Protein AF-A0A6L7IPW6-F1 (afdb_monomer_lite)

Structure (mmCIF, N/CA/C/O backbone):
data_AF-A0A6L7IPW6-F1
#
_entry.id   AF-A0A6L7IPW6-F1
#
loop_
_atom_site.group_PDB
_atom_site.id
_atom_site.type_symbol
_atom_site.label_atom_id
_atom_site.label_alt_id
_atom_site.label_comp_id
_atom_site.label_asym_id
_atom_site.label_entity_id
_atom_site.label_seq_id
_atom_site.pdbx_PDB_ins_code
_atom_site.Cartn_x
_atom_site.Cartn_y
_atom_site.Cartn_z
_atom_site.occupancy
_atom_site.B_iso_or_equiv
_atom_site.auth_seq_id
_atom_site.auth_comp_id
_atom_site.auth_asym_id
_atom_site.auth_atom_id
_atom_site.pdbx_PDB_model_num
ATOM 1 N N . MET A 1 1 ? 11.611 -0.806 9.070 1.00 92.06 1 MET A N 1
ATOM 2 C CA . MET A 1 1 ? 11.749 -2.155 8.473 1.00 92.06 1 MET A CA 1
ATOM 3 C C . MET A 1 1 ? 11.040 -2.162 7.129 1.00 92.06 1 MET A C 1
ATOM 5 O O . MET A 1 1 ? 9.900 -1.722 7.088 1.00 92.06 1 MET A O 1
ATOM 9 N N . ARG A 1 2 ? 11.679 -2.635 6.052 1.00 95.56 2 ARG A N 1
ATOM 10 C CA . ARG A 1 2 ? 11.026 -2.809 4.742 1.00 95.56 2 ARG A CA 1
ATOM 11 C C . ARG A 1 2 ? 10.570 -4.260 4.566 1.00 95.56 2 ARG A C 1
ATOM 13 O O . ARG A 1 2 ? 11.305 -5.167 4.945 1.00 95.56 2 ARG A O 1
ATOM 20 N N . ALA A 1 3 ? 9.388 -4.469 3.998 1.00 95.31 3 ALA A N 1
ATOM 21 C CA . ALA A 1 3 ? 8.816 -5.789 3.759 1.00 95.31 3 ALA A CA 1
ATOM 22 C C . ALA A 1 3 ? 8.021 -5.818 2.450 1.00 95.31 3 ALA A C 1
ATOM 24 O O . ALA A 1 3 ? 7.312 -4.867 2.119 1.00 95.31 3 ALA A O 1
ATOM 25 N N . LYS A 1 4 ? 8.132 -6.929 1.718 1.00 96.12 4 LYS A N 1
ATOM 26 C CA . LYS 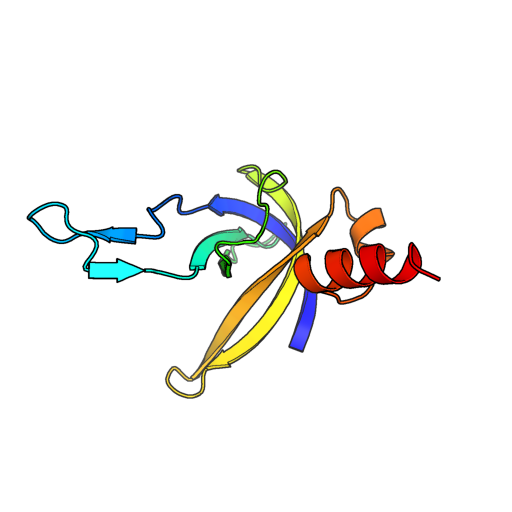A 1 4 ? 7.289 -7.224 0.557 1.00 96.12 4 LYS A CA 1
ATOM 27 C C . LYS A 1 4 ? 6.035 -7.942 1.032 1.00 96.12 4 LYS A C 1
ATOM 29 O O . LYS A 1 4 ? 6.146 -8.886 1.812 1.00 96.12 4 LYS A O 1
ATOM 34 N N . LEU A 1 5 ? 4.866 -7.515 0.574 1.00 94.38 5 LEU A N 1
ATOM 35 C CA . LEU A 1 5 ? 3.601 -8.139 0.949 1.00 94.38 5 LEU A CA 1
ATOM 36 C C . LEU A 1 5 ? 2.570 -8.051 -0.172 1.00 94.38 5 LEU A C 1
ATOM 38 O O . LEU A 1 5 ? 2.681 -7.235 -1.085 1.00 94.38 5 LEU A O 1
ATOM 42 N N . SER A 1 6 ? 1.568 -8.922 -0.103 1.00 95.50 6 SER A N 1
ATOM 43 C CA . SER A 1 6 ? 0.413 -8.903 -0.998 1.00 95.50 6 SER A CA 1
ATOM 44 C C . SER A 1 6 ? -0.862 -8.803 -0.181 1.00 95.50 6 SER A C 1
ATOM 46 O O . SER A 1 6 ? -1.020 -9.511 0.812 1.00 95.50 6 SER A O 1
ATOM 48 N N . ALA A 1 7 ? -1.742 -7.893 -0.578 1.00 96.50 7 ALA A N 1
ATOM 49 C CA . ALA A 1 7 ? -2.993 -7.626 0.117 1.00 96.50 7 ALA A CA 1
ATOM 50 C C . ALA A 1 7 ? -4.034 -7.101 -0.869 1.00 96.50 7 ALA A C 1
ATOM 52 O O . ALA A 1 7 ? -3.680 -6.505 -1.884 1.00 96.50 7 ALA A O 1
ATOM 53 N N . VAL A 1 8 ? -5.311 -7.288 -0.552 1.00 96.50 8 VAL A N 1
ATOM 54 C CA . VAL A 1 8 ? -6.404 -6.770 -1.375 1.00 96.50 8 VAL A CA 1
ATOM 55 C C . VAL A 1 8 ? -6.523 -5.269 -1.131 1.00 96.50 8 VAL A C 1
ATOM 57 O O . VAL A 1 8 ? -6.706 -4.845 0.013 1.00 96.50 8 VAL A O 1
ATOM 60 N N . CYS A 1 9 ? -6.417 -4.459 -2.183 1.00 95.81 9 CYS A N 1
ATOM 61 C CA . CYS A 1 9 ? -6.682 -3.026 -2.104 1.00 95.81 9 CYS A CA 1
ATOM 62 C C . CYS A 1 9 ? -8.182 -2.807 -1.886 1.00 95.81 9 CYS A C 1
ATOM 64 O O . CYS A 1 9 ? -9.003 -3.277 -2.665 1.00 95.81 9 CYS A O 1
ATOM 66 N N . LEU A 1 10 ? -8.555 -2.112 -0.815 1.00 94.75 10 LEU A N 1
ATOM 67 C CA . LEU A 1 10 ? -9.952 -1.783 -0.510 1.00 94.75 10 LEU A CA 1
ATOM 68 C C . LEU A 1 10 ? -10.335 -0.365 -0.938 1.00 94.75 10 LEU A C 1
ATOM 70 O O . LEU A 1 10 ? -11.505 -0.003 -0.852 1.00 94.75 10 LEU A O 1
ATOM 74 N N . GLY A 1 11 ? -9.353 0.451 -1.316 1.00 92.56 11 GLY A N 1
ATOM 75 C CA . GLY A 1 11 ? -9.582 1.818 -1.749 1.00 92.56 11 GLY A CA 1
ATOM 76 C C . GLY A 1 11 ? -8.431 2.756 -1.422 1.00 92.56 11 GLY A C 1
ATOM 77 O O . GLY A 1 11 ? -7.749 2.634 -0.397 1.00 92.56 11 GLY A O 1
ATOM 78 N N . LEU A 1 12 ? -8.262 3.744 -2.294 1.00 90.81 12 LEU A N 1
ATOM 79 C CA . LEU A 1 12 ? -7.320 4.846 -2.155 1.00 90.81 12 LEU A CA 1
ATOM 80 C C . LEU A 1 12 ? -8.091 6.133 -1.848 1.00 90.81 12 LEU A C 1
ATOM 82 O O . LEU A 1 12 ? -8.937 6.559 -2.632 1.00 90.81 12 LEU A O 1
ATOM 86 N N . GLU A 1 13 ? -7.801 6.788 -0.721 1.00 86.62 13 GLU A N 1
ATOM 87 C CA . GLU A 1 13 ? -8.394 8.089 -0.405 1.00 86.62 13 GLU A CA 1
ATOM 88 C C . GLU A 1 13 ? -7.844 9.144 -1.375 1.00 86.62 13 GLU A C 1
ATOM 90 O O . GLU A 1 13 ? -6.792 9.739 -1.145 1.00 86.62 13 GLU A O 1
ATOM 95 N N . ALA A 1 14 ? -8.572 9.396 -2.463 1.00 69.06 14 ALA A N 1
ATOM 96 C CA . ALA A 1 14 ? -8.212 10.342 -3.520 1.00 69.06 14 ALA A CA 1
ATOM 97 C C . ALA A 1 14 ? -8.367 11.827 -3.122 1.00 69.06 14 ALA A C 1
ATOM 99 O O . ALA A 1 14 ? -8.582 12.684 -3.978 1.00 69.06 14 ALA A O 1
ATOM 100 N N . LYS A 1 15 ? -8.286 12.155 -1.825 1.00 72.12 15 LYS A N 1
ATOM 101 C CA . LYS A 1 15 ? -8.335 13.550 -1.367 1.00 72.12 15 LYS A CA 1
ATOM 102 C C . LYS A 1 15 ? -7.184 14.340 -1.996 1.00 72.12 15 LYS A C 1
ATOM 104 O O . LYS A 1 15 ? -6.104 13.805 -2.233 1.00 72.12 15 LYS A O 1
ATOM 109 N N . SER A 1 16 ? -7.437 15.622 -2.248 1.00 69.31 16 SER A N 1
ATOM 110 C CA . SER A 1 16 ? -6.431 16.568 -2.729 1.00 69.31 16 SER A CA 1
ATOM 111 C C . SER A 1 16 ? -5.206 16.563 -1.808 1.00 69.31 16 SER A C 1
ATOM 113 O O . SER A 1 16 ? -5.356 16.649 -0.589 1.00 69.31 16 SER A O 1
ATOM 115 N N . PHE A 1 17 ? -4.005 16.508 -2.393 1.00 82.81 17 PHE A N 1
ATOM 116 C CA . PHE A 1 17 ? -2.751 16.761 -1.673 1.00 82.81 17 PHE A CA 1
ATOM 117 C C . PHE A 1 17 ? -2.655 18.205 -1.183 1.00 82.81 17 PHE A C 1
ATOM 119 O O . PHE A 1 17 ? -1.825 18.518 -0.348 1.00 82.81 17 PHE A O 1
ATOM 126 N N . ASP A 1 18 ? -3.526 19.085 -1.659 1.00 84.94 18 ASP A N 1
ATOM 127 C CA . ASP A 1 18 ? -3.588 20.461 -1.208 1.00 84.94 18 ASP A CA 1
ATOM 128 C C . ASP A 1 18 ? -4.839 20.639 -0.344 1.00 84.94 18 ASP A C 1
ATOM 130 O O . ASP A 1 18 ? -5.972 20.484 -0.823 1.00 84.94 18 ASP A O 1
ATOM 134 N N . LYS A 1 19 ? -4.643 20.977 0.930 1.00 82.88 19 LYS A N 1
ATOM 135 C CA . LYS A 1 19 ? -5.722 21.357 1.840 1.00 82.88 19 LYS A CA 1
ATOM 136 C C . LYS A 1 19 ? -5.993 22.842 1.675 1.00 82.88 19 LYS A C 1
ATOM 138 O O . LYS A 1 19 ? -5.088 23.672 1.772 1.00 82.88 19 LYS A O 1
ATOM 143 N N . LYS A 1 20 ? -7.259 23.165 1.432 1.00 88.00 20 LYS A N 1
ATOM 144 C CA . LYS A 1 20 ? -7.723 24.529 1.190 1.00 88.00 20 LYS A CA 1
ATOM 145 C C . LYS A 1 20 ? -8.544 25.043 2.369 1.00 88.00 20 LYS A C 1
ATOM 147 O O . LYS A 1 20 ? -9.216 24.257 3.036 1.00 88.00 20 LYS A O 1
ATOM 152 N N . ASP A 1 21 ? -8.467 26.341 2.635 1.00 89.69 21 ASP A N 1
ATOM 153 C CA . ASP A 1 21 ? -9.356 27.014 3.584 1.00 89.69 21 ASP A CA 1
ATOM 154 C C . ASP A 1 21 ? -10.752 27.272 2.983 1.00 89.69 21 ASP A C 1
ATOM 156 O O . ASP A 1 21 ? -11.040 26.908 1.840 1.00 89.69 21 ASP A O 1
ATOM 160 N N . ALA A 1 22 ? -11.627 27.925 3.755 1.00 86.62 22 ALA A N 1
ATOM 161 C CA . ALA A 1 22 ? -12.981 28.279 3.325 1.00 86.62 22 ALA A CA 1
ATOM 162 C C . ALA A 1 22 ? -13.020 29.261 2.134 1.00 86.62 22 ALA A C 1
ATOM 164 O O . ALA A 1 22 ? -14.047 29.363 1.470 1.00 86.62 22 ALA A O 1
ATOM 165 N N . SER A 1 23 ? -11.914 29.961 1.847 1.00 89.81 23 SER A N 1
ATOM 166 C CA . SER A 1 23 ? -11.774 30.843 0.680 1.00 89.81 23 SER A CA 1
ATOM 167 C C . SER A 1 23 ? -11.274 30.107 -0.571 1.00 89.81 23 SER A C 1
ATOM 169 O O . SER A 1 23 ? -11.195 30.694 -1.648 1.00 89.81 23 SER A O 1
ATOM 171 N N . GLY A 1 24 ? -10.938 28.818 -0.447 1.00 85.44 24 GLY A N 1
ATOM 172 C CA . GLY A 1 24 ? -10.380 28.005 -1.525 1.00 85.44 24 GLY A CA 1
ATOM 173 C C . GLY A 1 24 ? -8.866 28.154 -1.709 1.00 85.44 24 GLY A C 1
ATOM 174 O O . GLY A 1 24 ? -8.315 27.572 -2.649 1.00 85.44 24 GLY A O 1
ATOM 175 N N . LYS A 1 25 ? -8.168 28.882 -0.827 1.00 88.25 25 LYS A N 1
ATOM 176 C CA . LYS A 1 25 ? -6.708 29.044 -0.874 1.00 88.25 25 LYS A CA 1
ATOM 177 C C . LYS A 1 25 ? -6.020 27.837 -0.241 1.00 88.25 25 LYS A C 1
ATOM 179 O O . LYS A 1 25 ? -6.433 27.381 0.820 1.00 88.25 25 LYS A O 1
ATOM 184 N N . VAL A 1 26 ? -4.956 27.331 -0.872 1.00 87.06 26 VAL A N 1
ATOM 185 C CA . VAL A 1 26 ? -4.124 26.263 -0.292 1.00 87.06 26 VAL A CA 1
ATOM 186 C C . VAL A 1 26 ? -3.432 26.797 0.960 1.00 87.06 26 VAL A C 1
ATOM 188 O O . VAL A 1 26 ? -2.688 27.774 0.891 1.00 87.06 26 VAL A O 1
ATOM 191 N N . VAL A 1 27 ? -3.698 26.160 2.095 1.00 88.31 27 VAL A N 1
ATOM 192 C CA . VAL A 1 27 ? -3.108 26.500 3.397 1.00 88.31 27 VAL A CA 1
ATOM 193 C C . VAL A 1 27 ? -2.080 25.476 3.857 1.00 88.31 27 VAL A C 1
ATOM 195 O O . VAL A 1 27 ? -1.231 25.792 4.681 1.00 88.31 27 VAL A O 1
ATOM 198 N N . GLU A 1 28 ? -2.140 24.258 3.325 1.00 86.19 28 GLU A N 1
ATOM 199 C CA . GLU A 1 28 ? -1.246 23.166 3.695 1.00 86.19 28 GLU A CA 1
ATOM 200 C C . GLU A 1 28 ? -1.115 22.201 2.512 1.00 86.19 28 GLU A C 1
ATOM 202 O O . GLU A 1 28 ? -2.115 21.831 1.891 1.00 86.19 28 GLU A O 1
ATOM 207 N N . VAL A 1 29 ? 0.120 21.801 2.209 1.00 84.44 29 VAL A N 1
ATOM 208 C CA . VAL A 1 29 ? 0.411 20.721 1.263 1.00 84.44 29 VAL A CA 1
ATOM 209 C C . VAL A 1 29 ? 0.646 19.453 2.073 1.00 84.44 29 VAL A C 1
ATOM 211 O O . VAL A 1 29 ? 1.460 19.424 2.991 1.00 84.44 29 VAL A O 1
ATOM 214 N N . ILE A 1 30 ? -0.113 18.420 1.751 1.00 84.00 30 ILE A N 1
ATOM 215 C CA . ILE A 1 30 ? -0.049 17.092 2.334 1.00 84.00 30 ILE A CA 1
ATOM 216 C C . ILE A 1 30 ? 0.828 16.244 1.410 1.00 84.00 30 ILE A C 1
ATOM 218 O O . ILE A 1 30 ? 0.530 16.103 0.228 1.00 84.00 30 ILE A O 1
ATOM 222 N N . ASP A 1 31 ? 1.887 15.641 1.943 1.00 86.31 31 ASP A N 1
ATOM 223 C CA . ASP A 1 31 ? 2.830 14.846 1.135 1.00 86.31 31 ASP A CA 1
ATOM 224 C C . ASP A 1 31 ? 2.392 13.393 0.915 1.00 86.31 31 ASP A C 1
ATOM 226 O O . ASP A 1 31 ? 3.058 12.618 0.226 1.00 86.31 31 ASP A O 1
ATOM 230 N N . TYR A 1 32 ? 1.281 12.987 1.528 1.00 88.88 32 TYR A N 1
ATOM 231 C CA . TYR A 1 32 ? 0.789 11.622 1.447 1.00 88.88 32 TYR A CA 1
ATOM 232 C C . TYR A 1 32 ? -0.735 11.546 1.499 1.00 88.88 32 TYR A C 1
ATOM 234 O O . TYR A 1 32 ? -1.411 12.349 2.137 1.00 88.88 32 TYR A O 1
ATOM 242 N N . ARG A 1 33 ? -1.274 10.502 0.877 1.00 90.25 33 ARG A N 1
ATOM 243 C CA . ARG A 1 33 ? -2.668 10.066 1.022 1.00 90.25 33 ARG A CA 1
ATOM 244 C C . ARG A 1 33 ? -2.729 8.723 1.739 1.00 90.25 33 ARG A C 1
ATOM 246 O O . ARG A 1 33 ? -1.696 8.144 2.070 1.00 90.25 33 ARG A O 1
ATOM 253 N N . ARG A 1 34 ? -3.931 8.229 2.018 1.00 92.06 34 ARG A N 1
ATOM 254 C CA . ARG A 1 34 ? -4.135 6.938 2.688 1.00 92.06 34 ARG A CA 1
ATOM 255 C C . ARG A 1 34 ? -4.708 5.922 1.715 1.00 92.06 34 ARG A C 1
ATOM 257 O O . ARG A 1 34 ? -5.596 6.256 0.940 1.00 92.06 34 ARG A O 1
ATOM 264 N N . ALA A 1 35 ? -4.228 4.691 1.790 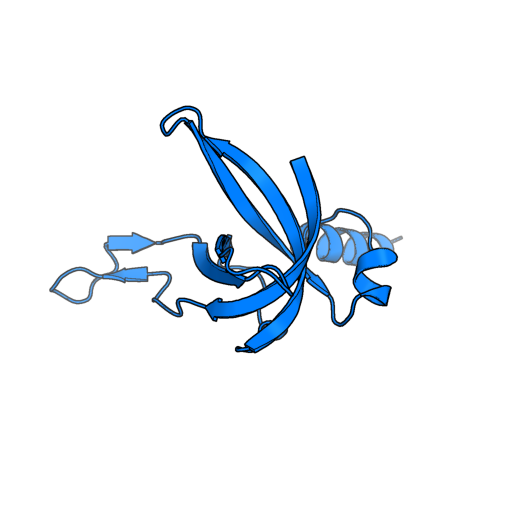1.00 94.44 35 ALA A N 1
ATOM 265 C CA . ALA A 1 35 ? -4.817 3.543 1.112 1.00 94.44 35 ALA A CA 1
ATOM 266 C C . ALA A 1 35 ? -5.154 2.467 2.139 1.00 94.44 35 ALA A C 1
ATOM 268 O O . ALA A 1 35 ? -4.363 2.222 3.056 1.00 94.44 35 ALA A O 1
ATOM 269 N N . LYS A 1 36 ? -6.325 1.847 1.998 1.00 95.25 36 LYS A N 1
ATOM 270 C CA . LYS A 1 36 ? -6.789 0.775 2.879 1.00 95.25 36 LYS A CA 1
ATOM 271 C C . LYS A 1 36 ? -6.607 -0.568 2.187 1.00 95.25 36 LYS A C 1
ATOM 273 O O . LYS A 1 36 ? -6.940 -0.717 1.016 1.00 95.25 36 LYS A O 1
ATOM 278 N N . PHE A 1 37 ? -6.134 -1.549 2.940 1.00 96.12 37 PHE A N 1
ATOM 279 C CA . PHE A 1 37 ? -5.894 -2.901 2.455 1.00 96.12 37 PHE A CA 1
ATOM 280 C C . PHE A 1 37 ? -6.492 -3.932 3.402 1.00 96.12 37 PHE A C 1
ATOM 282 O O . PHE A 1 37 ? -6.715 -3.645 4.582 1.00 96.12 37 PHE A O 1
ATOM 289 N N . SER A 1 38 ? -6.726 -5.133 2.885 1.00 95.81 38 SER A N 1
ATOM 290 C CA . SER A 1 38 ? -7.111 -6.310 3.658 1.00 95.81 38 SER A CA 1
ATOM 291 C C . SER A 1 38 ? -6.160 -7.466 3.388 1.00 95.81 38 SER A C 1
ATOM 293 O O . SER A 1 38 ? -5.781 -7.727 2.243 1.00 95.81 38 SER A O 1
ATOM 295 N N . THR A 1 39 ? -5.778 -8.167 4.452 1.00 92.06 39 THR A N 1
ATOM 296 C CA . THR A 1 39 ? -4.996 -9.397 4.332 1.00 92.06 39 THR A CA 1
ATOM 297 C C . THR A 1 39 ? -5.900 -10.502 3.791 1.00 92.06 39 THR A C 1
ATOM 299 O O . THR A 1 39 ? -6.953 -10.801 4.351 1.00 92.06 39 THR A O 1
ATOM 302 N N . ARG A 1 40 ? -5.502 -11.118 2.674 1.00 87.12 40 ARG A N 1
ATOM 303 C CA . ARG A 1 40 ? -6.308 -12.146 2.009 1.00 87.12 40 ARG A CA 1
ATOM 304 C C . ARG A 1 40 ? -6.577 -13.318 2.958 1.00 87.12 40 ARG A C 1
ATOM 306 O O . ARG A 1 40 ? -5.657 -13.858 3.563 1.00 87.12 40 ARG A O 1
ATOM 313 N N . GLY A 1 41 ? -7.844 -13.719 3.049 1.00 86.19 41 GLY A N 1
ATOM 314 C CA . GLY A 1 41 ? -8.277 -14.813 3.922 1.00 86.19 41 GLY A CA 1
ATOM 315 C C . GLY A 1 41 ? -8.473 -14.423 5.390 1.00 86.19 41 GLY A C 1
ATOM 316 O O . GLY A 1 41 ? -8.788 -15.298 6.192 1.00 86.19 41 GLY A O 1
ATOM 317 N N . THR A 1 42 ? -8.332 -13.142 5.752 1.00 88.81 42 THR A N 1
ATOM 318 C CA . THR A 1 42 ? -8.631 -12.644 7.102 1.00 88.81 42 THR A CA 1
ATOM 319 C C . THR A 1 42 ? -9.594 -11.456 7.051 1.00 88.81 42 THR A C 1
ATOM 321 O O . THR A 1 42 ? -9.838 -10.862 6.002 1.00 88.81 42 THR A O 1
ATOM 324 N N . THR A 1 43 ? -10.170 -11.101 8.200 1.00 88.00 43 THR A N 1
ATOM 325 C CA . THR A 1 43 ? -10.977 -9.878 8.363 1.00 88.00 43 THR A CA 1
ATOM 326 C C . THR A 1 43 ? -10.123 -8.658 8.710 1.00 88.00 43 THR A C 1
ATOM 328 O O . THR A 1 43 ? -10.654 -7.579 8.973 1.00 88.00 43 THR A O 1
ATOM 331 N N . GLU A 1 44 ? -8.803 -8.820 8.776 1.00 91.88 44 GLU A N 1
ATOM 332 C CA . GLU A 1 44 ? -7.897 -7.762 9.196 1.00 91.88 44 GLU A CA 1
ATOM 333 C C . GLU A 1 44 ? -7.721 -6.742 8.075 1.00 91.88 44 GLU A C 1
ATOM 335 O O . GLU A 1 44 ? -7.562 -7.081 6.897 1.00 91.88 44 GLU A O 1
ATOM 340 N N . THR A 1 45 ? -7.735 -5.468 8.462 1.00 92.88 45 THR A N 1
ATOM 341 C CA . THR A 1 45 ? -7.476 -4.356 7.549 1.00 92.88 45 THR A CA 1
ATOM 342 C C . THR A 1 45 ? -6.405 -3.452 8.120 1.00 92.88 45 THR A C 1
ATOM 344 O O . THR A 1 45 ? -6.300 -3.291 9.336 1.00 92.88 45 THR A O 1
ATOM 347 N N . PHE A 1 46 ? -5.632 -2.836 7.239 1.00 92.06 46 PHE A N 1
ATOM 348 C CA . PHE A 1 46 ? -4.598 -1.883 7.612 1.00 92.06 46 PHE A CA 1
ATOM 349 C C . PHE A 1 46 ? -4.572 -0.714 6.631 1.00 92.06 46 PHE A C 1
ATOM 351 O O . PHE A 1 46 ? -5.147 -0.770 5.542 1.00 92.06 46 PHE A O 1
ATOM 358 N N . VAL A 1 47 ? -3.925 0.372 7.048 1.00 93.06 47 VAL A N 1
ATOM 359 C CA . VAL A 1 47 ? -3.827 1.607 6.272 1.00 93.06 47 VAL A CA 1
ATOM 360 C C . VAL A 1 47 ? -2.362 1.920 6.026 1.00 93.06 47 VAL A C 1
ATOM 362 O O . VAL A 1 47 ? -1.561 1.912 6.962 1.00 93.06 47 VAL A O 1
ATOM 365 N N . LEU A 1 48 ? -2.024 2.220 4.775 1.00 95.12 48 LEU A N 1
ATOM 366 C CA . LEU A 1 48 ? -0.698 2.689 4.389 1.00 95.12 48 LEU A CA 1
ATOM 367 C C . LEU A 1 48 ? -0.752 4.159 3.983 1.00 95.12 48 LEU A C 1
ATOM 369 O O . LEU A 1 48 ? -1.684 4.598 3.303 1.00 95.12 48 LEU A O 1
ATOM 373 N N . SER A 1 49 ? 0.283 4.906 4.361 1.00 94.00 49 SER A N 1
ATOM 374 C CA . SER A 1 49 ? 0.574 6.205 3.762 1.00 94.00 49 SER A CA 1
ATOM 375 C C . SER A 1 49 ? 1.145 6.002 2.361 1.00 94.00 49 SER A C 1
ATOM 377 O O . SER A 1 49 ? 2.111 5.262 2.180 1.00 94.00 49 SER A O 1
ATOM 379 N N . VAL A 1 50 ? 0.570 6.686 1.382 1.00 93.50 50 VAL A N 1
ATOM 380 C CA . VAL A 1 50 ? 0.955 6.647 -0.029 1.00 93.50 50 VAL A CA 1
ATOM 381 C C . VAL A 1 50 ? 1.542 8.009 -0.399 1.00 93.50 50 VAL A C 1
ATOM 383 O O . VAL A 1 50 ? 0.798 8.993 -0.362 1.00 93.50 50 VAL A O 1
ATOM 386 N N . PRO A 1 51 ? 2.846 8.096 -0.704 1.00 91.50 51 PRO A N 1
ATOM 387 C CA . PRO A 1 51 ? 3.500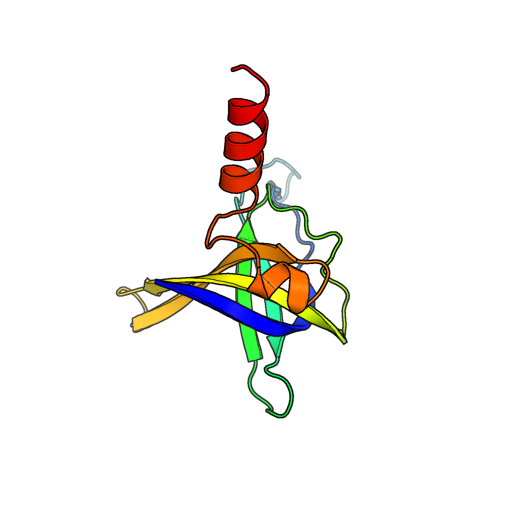 9.348 -1.084 1.00 91.50 51 PRO A CA 1
ATOM 388 C C . PRO A 1 51 ? 2.873 9.996 -2.322 1.00 91.50 51 PRO A C 1
ATOM 390 O O . PRO A 1 51 ? 2.339 9.300 -3.187 1.00 91.50 51 PRO A O 1
ATOM 393 N N . ARG A 1 52 ? 2.940 11.329 -2.404 1.00 88.69 52 ARG A N 1
ATOM 394 C CA . ARG A 1 52 ? 2.399 12.114 -3.526 1.00 88.69 52 ARG A CA 1
ATOM 395 C C . ARG A 1 52 ? 3.011 11.755 -4.880 1.00 88.69 52 ARG A C 1
ATOM 397 O O . ARG A 1 52 ? 2.319 11.809 -5.890 1.00 88.69 52 ARG A O 1
ATOM 404 N N . ASP A 1 53 ? 4.288 11.415 -4.879 1.00 88.38 53 ASP A N 1
ATOM 405 C CA . ASP A 1 53 ? 5.110 11.092 -6.043 1.00 88.38 53 ASP A CA 1
ATOM 406 C C . ASP A 1 53 ? 5.038 9.616 -6.460 1.00 88.38 53 ASP A C 1
ATOM 408 O O . ASP A 1 53 ? 5.574 9.253 -7.503 1.00 88.38 53 ASP A O 1
ATOM 412 N N . LEU A 1 54 ? 4.365 8.764 -5.679 1.00 91.19 54 LEU A N 1
ATOM 413 C CA . LEU A 1 54 ? 4.227 7.349 -6.007 1.00 91.19 54 LEU A CA 1
ATOM 414 C C . LEU A 1 54 ? 3.157 7.142 -7.089 1.00 91.19 54 LEU A C 1
ATOM 416 O O . LEU A 1 54 ? 1.979 7.460 -6.876 1.00 91.19 54 LEU A O 1
ATOM 420 N N . ASP A 1 55 ? 3.534 6.519 -8.209 1.00 90.69 55 ASP A N 1
ATOM 421 C CA . ASP A 1 55 ? 2.552 6.070 -9.196 1.00 90.69 55 ASP A CA 1
ATOM 422 C C . ASP A 1 55 ? 1.719 4.925 -8.612 1.00 90.69 55 ASP A C 1
ATOM 424 O O . ASP A 1 55 ? 2.240 3.901 -8.177 1.00 90.69 55 ASP A O 1
ATOM 428 N N . CYS A 1 56 ? 0.404 5.120 -8.600 1.00 90.62 56 CYS A N 1
ATOM 429 C CA . CYS A 1 56 ? -0.568 4.185 -8.043 1.00 90.62 56 CYS A CA 1
ATOM 430 C C . CYS A 1 56 ? -1.460 3.561 -9.118 1.00 90.62 56 CYS A C 1
ATOM 432 O O . CYS A 1 56 ? -2.516 3.032 -8.782 1.00 90.62 56 CYS A O 1
ATOM 434 N N . SER A 1 57 ? -1.066 3.628 -10.391 1.00 91.62 57 SER A N 1
ATOM 435 C CA . SER A 1 57 ? -1.793 3.040 -11.526 1.00 91.62 57 SER A CA 1
ATOM 436 C C . SER A 1 57 ? -2.111 1.548 -11.348 1.00 91.62 57 SER A C 1
ATOM 438 O O . SER A 1 57 ? -3.116 1.065 -11.860 1.00 91.62 57 SER A O 1
ATOM 440 N N . LEU A 1 58 ? -1.285 0.834 -10.577 1.00 92.44 58 LEU A N 1
ATOM 441 C CA . LEU A 1 58 ? -1.442 -0.589 -10.268 1.00 92.44 58 LEU A CA 1
ATOM 442 C C . LEU A 1 58 ? -2.362 -0.876 -9.066 1.00 92.44 58 LEU A C 1
ATOM 444 O O . LEU A 1 58 ? -2.635 -2.039 -8.775 1.00 92.44 58 LEU A O 1
ATOM 448 N N . LEU A 1 59 ? -2.837 0.145 -8.343 1.00 93.00 59 LEU A N 1
ATOM 449 C CA . LEU A 1 59 ? -3.812 -0.039 -7.267 1.00 93.00 59 LEU A CA 1
ATOM 450 C C . LEU A 1 59 ? -5.229 0.001 -7.837 1.00 93.00 59 LEU A C 1
ATOM 452 O O . LEU A 1 59 ? -5.766 1.072 -8.111 1.00 93.00 59 LEU A O 1
ATOM 456 N N . ALA A 1 60 ? -5.844 -1.172 -7.957 1.00 92.19 60 ALA A N 1
ATOM 457 C CA . ALA A 1 60 ? -7.248 -1.315 -8.313 1.00 92.19 60 ALA A CA 1
ATOM 458 C C . ALA A 1 60 ? -8.062 -1.834 -7.123 1.00 92.19 60 ALA A C 1
ATOM 460 O O . ALA A 1 60 ? -7.639 -2.752 -6.416 1.00 92.19 60 ALA A O 1
ATOM 461 N N . ASP A 1 61 ? -9.241 -1.254 -6.913 1.00 93.44 61 ASP A N 1
ATOM 462 C CA . ASP A 1 61 ? -10.144 -1.658 -5.839 1.00 93.44 61 ASP A CA 1
ATOM 463 C C . ASP A 1 61 ? -10.546 -3.132 -5.984 1.00 93.44 61 ASP A C 1
ATOM 465 O O . ASP A 1 61 ? -10.854 -3.619 -7.073 1.00 93.44 61 ASP A O 1
ATOM 469 N N . TYR A 1 62 ? -10.545 -3.834 -4.854 1.00 92.94 62 TYR A N 1
ATOM 470 C CA . TYR A 1 62 ? -10.840 -5.258 -4.712 1.00 92.94 62 TYR A CA 1
ATOM 471 C C . TYR A 1 62 ? -9.912 -6.193 -5.502 1.00 92.94 62 TYR A C 1
ATOM 473 O O . TYR A 1 62 ? -10.263 -7.349 -5.745 1.00 92.94 62 TYR A O 1
ATOM 481 N N . GLN A 1 63 ? -8.710 -5.730 -5.855 1.00 94.19 63 GLN A N 1
ATOM 482 C CA . GLN A 1 63 ? -7.668 -6.549 -6.477 1.00 94.19 63 GLN A CA 1
ATOM 483 C C . GLN A 1 63 ? -6.449 -6.708 -5.567 1.00 94.19 63 GLN A C 1
ATOM 485 O O . GLN A 1 63 ? -6.216 -5.905 -4.659 1.00 94.19 63 GLN A O 1
ATOM 490 N N . ASP A 1 64 ? -5.671 -7.766 -5.807 1.00 94.94 64 ASP A N 1
ATOM 491 C CA . ASP A 1 64 ? -4.405 -7.963 -5.108 1.00 94.94 64 ASP A CA 1
ATOM 492 C C . ASP A 1 64 ? -3.402 -6.892 -5.540 1.00 94.94 64 ASP A C 1
ATOM 494 O O . ASP A 1 64 ? -3.117 -6.717 -6.721 1.00 94.94 64 ASP A O 1
ATOM 498 N N . ALA A 1 65 ? -2.836 -6.205 -4.555 1.00 96.69 65 ALA A N 1
ATOM 499 C CA . ALA A 1 65 ? -1.711 -5.310 -4.727 1.00 96.69 65 ALA A CA 1
ATOM 500 C C . ALA A 1 65 ? -0.439 -6.001 -4.234 1.00 96.69 65 ALA A C 1
ATOM 502 O O . ALA A 1 65 ? -0.379 -6.478 -3.097 1.00 96.69 65 ALA A O 1
ATOM 503 N N . HIS A 1 66 ? 0.594 -6.015 -5.073 1.00 97.19 66 HIS A N 1
ATOM 504 C CA . HIS A 1 66 ? 1.919 -6.522 -4.727 1.00 97.19 66 HIS A CA 1
ATOM 505 C C . HIS A 1 66 ? 2.826 -5.340 -4.404 1.00 97.19 66 HIS A C 1
ATOM 507 O O . HIS A 1 66 ? 3.068 -4.481 -5.250 1.00 97.19 66 HIS A O 1
ATOM 513 N N . MET A 1 67 ? 3.282 -5.260 -3.157 1.00 97.00 67 MET A N 1
ATOM 514 C CA . MET A 1 67 ? 3.776 -4.011 -2.583 1.00 97.00 67 MET A CA 1
ATOM 515 C C . MET A 1 67 ? 5.096 -4.191 -1.851 1.00 97.00 67 MET A C 1
ATOM 517 O O . MET A 1 67 ? 5.309 -5.186 -1.156 1.00 97.00 67 MET A O 1
ATOM 521 N N . LEU A 1 68 ? 5.941 -3.162 -1.923 1.00 97.56 68 LEU A N 1
ATOM 522 C CA . LEU A 1 68 ? 7.013 -2.935 -0.958 1.00 97.56 68 LEU A CA 1
ATOM 523 C C . LEU A 1 68 ? 6.554 -1.877 0.044 1.00 97.56 68 LEU A C 1
ATOM 525 O O . LEU A 1 68 ? 6.213 -0.757 -0.338 1.00 97.56 68 LEU A O 1
ATOM 529 N N . VAL A 1 69 ? 6.585 -2.218 1.328 1.00 96.88 69 VAL A N 1
ATOM 530 C CA . VAL A 1 69 ? 6.116 -1.361 2.419 1.00 96.88 69 VAL A CA 1
ATOM 531 C C . VAL A 1 69 ? 7.239 -1.129 3.418 1.00 96.88 69 VAL A C 1
ATOM 533 O O . VAL A 1 69 ? 7.997 -2.041 3.740 1.00 96.88 69 VAL A O 1
ATOM 536 N N . GLU A 1 70 ? 7.336 0.088 3.942 1.00 95.81 70 GLU A N 1
ATOM 537 C CA . GLU A 1 70 ? 8.178 0.412 5.085 1.00 95.81 70 GLU A CA 1
ATOM 538 C C . GLU A 1 70 ? 7.336 0.617 6.339 1.00 95.81 70 GLU A C 1
ATOM 540 O O . GLU A 1 70 ? 6.500 1.516 6.403 1.00 95.81 70 GLU A O 1
ATOM 545 N N . PHE A 1 71 ? 7.602 -0.189 7.359 1.00 92.75 71 PHE A N 1
ATOM 546 C CA . PHE A 1 71 ? 7.042 -0.038 8.691 1.00 92.75 71 PHE A CA 1
ATOM 547 C C . PHE A 1 71 ? 7.996 0.742 9.588 1.00 92.75 71 PHE A C 1
ATOM 549 O O . PHE A 1 71 ? 9.193 0.430 9.677 1.00 92.75 71 PHE A O 1
ATOM 556 N N . ARG A 1 72 ? 7.454 1.733 10.292 1.00 91.19 72 ARG A N 1
ATOM 557 C CA . ARG A 1 72 ? 8.134 2.476 11.356 1.00 91.19 72 ARG A CA 1
ATOM 558 C C . ARG A 1 72 ? 7.270 2.439 12.605 1.00 91.19 72 ARG A C 1
ATOM 560 O O . ARG A 1 72 ? 6.054 2.597 12.513 1.00 91.19 72 ARG A O 1
ATOM 567 N N . PHE A 1 73 ? 7.891 2.211 13.752 1.00 87.19 73 PHE A N 1
ATOM 568 C CA . PHE A 1 73 ? 7.198 2.339 15.024 1.00 87.19 73 PHE A CA 1
ATOM 569 C C . PHE A 1 73 ? 7.038 3.826 15.347 1.00 87.19 73 PHE A C 1
ATOM 571 O O . PHE A 1 73 ? 8.002 4.586 15.289 1.00 87.19 73 PHE A O 1
ATOM 578 N N . ASP A 1 74 ? 5.811 4.245 15.622 1.00 87.06 74 ASP A N 1
ATOM 579 C CA . ASP A 1 74 ? 5.484 5.574 16.111 1.00 87.06 74 ASP A CA 1
ATOM 580 C C . ASP A 1 74 ? 5.374 5.511 17.634 1.00 87.06 74 ASP A C 1
ATOM 582 O O . ASP A 1 74 ? 4.348 5.103 18.183 1.00 87.06 74 ASP A O 1
ATOM 586 N N . GLU A 1 75 ? 6.451 5.917 18.306 1.00 89.12 75 GLU A N 1
ATOM 587 C CA . GLU A 1 75 ? 6.554 5.912 19.767 1.00 89.12 75 GLU A CA 1
ATOM 588 C C . GLU A 1 75 ? 5.485 6.780 20.434 1.00 89.12 75 GLU A C 1
ATOM 590 O O . GLU A 1 75 ? 4.986 6.423 21.499 1.00 89.12 75 GLU A O 1
ATOM 595 N N . LYS A 1 76 ? 5.069 7.882 19.793 1.00 89.75 76 LYS A N 1
ATOM 596 C CA . LYS A 1 76 ? 4.082 8.812 20.359 1.00 89.75 76 LYS A CA 1
ATOM 597 C C . LYS A 1 76 ? 2.726 8.143 20.565 1.00 89.75 76 LYS A C 1
ATOM 599 O O . LYS A 1 76 ? 2.020 8.473 21.514 1.00 89.75 76 LYS A O 1
ATOM 604 N N . TYR A 1 77 ? 2.349 7.245 19.660 1.00 84.94 77 TYR A N 1
ATOM 605 C CA . TYR A 1 77 ? 1.060 6.551 19.703 1.00 84.94 77 TYR A CA 1
ATOM 606 C C . TYR A 1 77 ? 1.197 5.052 19.996 1.00 84.94 77 TYR A C 1
ATOM 608 O O . TYR A 1 77 ? 0.197 4.339 19.953 1.00 84.94 77 TYR A O 1
ATOM 616 N N . GLY A 1 78 ? 2.414 4.569 20.268 1.00 87.81 78 GLY A N 1
ATOM 617 C CA . GLY A 1 78 ? 2.694 3.165 20.564 1.00 87.81 78 GLY A CA 1
ATOM 618 C C . GLY A 1 78 ? 2.254 2.199 19.459 1.00 87.81 78 GLY A C 1
ATOM 619 O O . GLY A 1 78 ? 1.777 1.109 19.760 1.00 87.81 78 GLY A O 1
ATOM 620 N N . THR A 1 79 ? 2.345 2.599 18.186 1.00 87.00 79 THR A N 1
ATOM 621 C CA . THR A 1 79 ? 1.789 1.826 17.060 1.00 87.00 79 THR A CA 1
ATOM 622 C C . THR A 1 79 ? 2.706 1.824 15.843 1.00 87.00 79 THR A C 1
ATOM 624 O O . THR A 1 79 ? 3.515 2.728 15.664 1.00 87.00 79 THR A O 1
ATOM 627 N N . PHE A 1 80 ? 2.579 0.829 14.966 1.00 84.44 80 PHE A N 1
ATOM 628 C CA . PHE A 1 80 ? 3.313 0.803 13.701 1.00 84.44 80 PHE A CA 1
ATOM 629 C C . PHE A 1 80 ? 2.575 1.583 12.612 1.00 84.44 80 PHE A C 1
ATOM 631 O O . PHE A 1 80 ? 1.378 1.407 12.390 1.00 84.44 80 PHE A O 1
ATOM 638 N N . LYS A 1 81 ? 3.318 2.408 11.875 1.00 90.50 81 LYS A N 1
ATOM 639 C CA . LYS A 1 81 ? 2.862 3.085 10.659 1.00 90.50 81 LYS A CA 1
ATOM 640 C C . LYS A 1 81 ? 3.535 2.471 9.442 1.00 90.50 81 LYS A C 1
ATOM 642 O O . LYS A 1 81 ? 4.754 2.306 9.428 1.00 90.50 81 LYS A O 1
ATOM 647 N N . GLY A 1 82 ? 2.739 2.156 8.425 1.00 94.12 82 GLY A N 1
ATOM 648 C CA . GLY A 1 82 ? 3.218 1.663 7.137 1.00 94.12 82 GLY A CA 1
ATOM 649 C C . GLY A 1 82 ? 3.225 2.763 6.076 1.00 94.12 82 GLY A C 1
ATOM 650 O O . GLY A 1 82 ? 2.259 3.517 5.951 1.00 94.12 82 GLY A O 1
ATOM 651 N N . ARG A 1 83 ? 4.296 2.838 5.287 1.00 95.06 83 ARG A N 1
ATOM 652 C CA . ARG A 1 83 ? 4.411 3.681 4.092 1.00 95.06 83 ARG A CA 1
ATOM 653 C C . ARG A 1 83 ? 4.609 2.795 2.868 1.00 95.06 83 ARG A C 1
ATOM 655 O O . ARG A 1 83 ? 5.492 1.942 2.871 1.00 95.06 83 ARG A O 1
ATOM 662 N N . LEU A 1 84 ? 3.817 3.011 1.824 1.00 96.06 84 LEU A N 1
ATOM 663 C CA . LEU A 1 84 ? 4.000 2.346 0.540 1.00 96.06 84 LEU A CA 1
ATOM 664 C C . LEU A 1 84 ? 5.224 2.941 -0.169 1.00 96.06 84 LEU A C 1
ATOM 666 O O . LEU A 1 84 ? 5.340 4.161 -0.291 1.00 96.06 84 LEU A O 1
ATOM 670 N N . LEU A 1 85 ? 6.148 2.079 -0.589 1.00 96.44 85 LEU A N 1
ATOM 671 C CA . LEU A 1 85 ? 7.387 2.475 -1.260 1.00 96.44 85 LEU A CA 1
ATOM 672 C C . LEU A 1 85 ? 7.398 2.126 -2.745 1.00 96.44 85 LEU A C 1
ATOM 674 O O . LEU A 1 85 ? 8.051 2.824 -3.517 1.00 96.44 85 LEU A O 1
ATOM 678 N N . ASN A 1 86 ? 6.755 1.022 -3.124 1.00 96.62 86 ASN A N 1
ATOM 679 C CA . ASN A 1 86 ? 6.736 0.546 -4.501 1.00 96.62 86 ASN A CA 1
ATOM 680 C C . ASN A 1 86 ? 5.542 -0.387 -4.750 1.00 96.62 86 ASN A C 1
ATOM 682 O O . ASN A 1 86 ? 5.051 -1.031 -3.814 1.00 96.62 86 ASN A O 1
ATOM 686 N N . LEU A 1 87 ? 5.126 -0.471 -6.011 1.00 96.38 87 LEU A N 1
ATOM 687 C CA . LEU A 1 87 ? 4.089 -1.364 -6.519 1.00 96.38 87 LEU A CA 1
ATOM 688 C C . LEU A 1 87 ? 4.657 -2.210 -7.652 1.00 96.38 87 LEU A C 1
ATOM 690 O O . LEU A 1 87 ? 5.422 -1.728 -8.484 1.00 96.38 87 LEU A O 1
ATOM 694 N N . PHE A 1 88 ? 4.258 -3.473 -7.690 1.00 96.25 88 PHE A N 1
ATOM 695 C CA . PHE A 1 88 ? 4.702 -4.427 -8.697 1.00 96.25 88 PHE A CA 1
ATOM 696 C C . PHE A 1 88 ? 3.500 -4.964 -9.468 1.00 96.25 88 PHE A C 1
ATOM 698 O O . PHE A 1 88 ? 2.419 -5.116 -8.901 1.00 96.25 88 PHE A O 1
ATOM 705 N N . SER A 1 89 ? 3.700 -5.273 -10.751 1.00 95.56 89 SER A N 1
ATOM 706 C CA . SER A 1 89 ? 2.649 -5.811 -11.626 1.00 95.56 89 SER A CA 1
ATOM 707 C C . SER A 1 89 ? 2.074 -7.130 -11.116 1.00 95.56 89 SER A C 1
ATOM 709 O O . SER A 1 89 ? 0.894 -7.407 -11.297 1.00 95.56 89 SER A O 1
ATOM 711 N N . ASP A 1 90 ? 2.922 -7.952 -10.498 1.00 95.81 90 ASP A N 1
ATOM 712 C CA . ASP A 1 90 ? 2.590 -9.293 -10.045 1.00 95.81 90 ASP A CA 1
ATOM 713 C C . ASP A 1 90 ? 3.561 -9.770 -8.945 1.00 95.81 90 ASP A C 1
ATOM 715 O O . ASP A 1 90 ? 4.594 -9.153 -8.650 1.00 95.81 90 ASP A O 1
ATOM 719 N N . ALA A 1 91 ? 3.234 -10.911 -8.334 1.00 94.88 91 ALA A N 1
ATOM 720 C CA . ALA A 1 91 ? 4.039 -11.523 -7.281 1.00 94.88 91 ALA A CA 1
ATOM 721 C C . ALA A 1 91 ? 5.453 -11.929 -7.740 1.00 94.88 91 ALA A C 1
ATOM 723 O O . ALA A 1 91 ? 6.384 -11.911 -6.931 1.00 94.88 91 ALA A O 1
ATOM 724 N N . LYS A 1 92 ? 5.641 -12.283 -9.019 1.00 96.94 92 LYS A N 1
ATOM 725 C CA . LYS A 1 92 ? 6.944 -12.694 -9.562 1.00 96.94 92 LYS A CA 1
ATOM 726 C C . LYS A 1 92 ? 7.868 -11.484 -9.695 1.00 96.94 92 LYS A C 1
ATOM 728 O O . LYS A 1 92 ? 9.016 -11.550 -9.252 1.00 96.94 92 LYS A O 1
ATOM 733 N N . ALA A 1 93 ? 7.359 -10.377 -10.232 1.00 96.44 93 ALA A N 1
ATOM 734 C CA . ALA A 1 93 ? 8.055 -9.099 -10.300 1.00 96.44 93 ALA A CA 1
ATOM 735 C C . ALA A 1 93 ? 8.439 -8.611 -8.894 1.00 96.44 93 ALA A C 1
ATOM 737 O O . ALA A 1 93 ? 9.599 -8.272 -8.652 1.00 96.44 93 ALA A O 1
ATOM 738 N N . MET A 1 94 ? 7.507 -8.680 -7.937 1.00 96.69 94 MET A N 1
ATOM 739 C CA . MET A 1 94 ? 7.783 -8.345 -6.538 1.00 96.69 94 MET A CA 1
ATOM 740 C C . MET A 1 94 ? 8.889 -9.221 -5.944 1.00 96.69 94 MET A C 1
ATOM 742 O O . MET A 1 94 ? 9.786 -8.704 -5.281 1.00 96.69 94 MET A O 1
ATOM 746 N N . ALA A 1 95 ? 8.855 -10.539 -6.157 1.00 96.06 95 ALA A N 1
ATOM 747 C CA . ALA A 1 95 ? 9.854 -11.455 -5.612 1.00 96.06 95 ALA A CA 1
ATOM 748 C C . ALA A 1 95 ? 11.268 -11.140 -6.130 1.00 96.06 95 ALA A C 1
ATOM 750 O O . ALA A 1 95 ? 12.199 -11.071 -5.326 1.00 96.06 95 ALA A O 1
ATOM 751 N N . ALA A 1 96 ? 11.405 -10.866 -7.430 1.00 95.00 96 ALA A N 1
ATOM 752 C CA . ALA A 1 96 ? 12.683 -10.576 -8.081 1.00 95.00 96 ALA A CA 1
ATOM 753 C C . ALA A 1 96 ? 13.244 -9.173 -7.779 1.00 95.00 96 ALA A C 1
ATOM 755 O O . ALA A 1 96 ? 14.455 -8.974 -7.847 1.00 95.00 96 ALA A O 1
ATOM 756 N N . ALA A 1 97 ? 12.390 -8.201 -7.448 1.00 93.56 97 ALA A N 1
ATOM 757 C CA . ALA A 1 97 ? 12.811 -6.816 -7.252 1.00 93.56 97 ALA A CA 1
ATOM 758 C C . ALA A 1 97 ? 13.709 -6.619 -6.011 1.00 93.56 97 ALA A C 1
ATOM 760 O O . ALA A 1 97 ? 13.516 -7.286 -4.991 1.00 93.56 97 ALA A O 1
ATOM 761 N N . PRO A 1 98 ? 14.656 -5.669 -6.017 1.00 92.88 98 PRO A N 1
ATOM 762 C CA . PRO A 1 98 ? 15.352 -5.266 -4.799 1.00 92.88 98 PRO A CA 1
ATOM 763 C C . PRO A 1 98 ? 14.398 -4.537 -3.833 1.00 92.88 98 PRO A C 1
ATOM 765 O O . PRO A 1 98 ? 13.302 -4.118 -4.203 1.00 92.88 98 PRO A O 1
ATOM 768 N N . LEU A 1 99 ? 14.805 -4.362 -2.571 1.00 94.00 99 LEU A N 1
ATOM 769 C CA . LEU A 1 99 ? 14.022 -3.626 -1.565 1.00 94.00 99 LEU A CA 1
ATOM 770 C C . LEU A 1 99 ? 14.185 -2.102 -1.710 1.00 94.00 99 LEU A C 1
ATOM 772 O O . LEU A 1 99 ? 14.487 -1.422 -0.729 1.00 94.00 99 LEU A O 1
ATOM 776 N N . LEU A 1 100 ? 13.987 -1.581 -2.922 1.00 92.56 100 LEU A N 1
ATOM 777 C CA . LEU A 1 100 ? 14.092 -0.159 -3.263 1.00 92.56 100 LEU A CA 1
ATOM 778 C C . LEU A 1 100 ? 12.709 0.478 -3.450 1.00 92.56 100 LEU A C 1
ATOM 780 O O . LEU A 1 100 ? 11.790 -0.154 -3.986 1.00 92.56 100 LEU A O 1
ATOM 784 N N . SER A 1 101 ? 12.563 1.736 -3.029 1.00 91.12 101 SER A N 1
ATOM 785 C CA . SER A 1 101 ? 11.406 2.552 -3.399 1.00 91.12 101 SER A CA 1
ATOM 786 C C . SER A 1 101 ? 11.355 2.767 -4.913 1.00 91.12 101 SER A C 1
ATOM 788 O O . SER A 1 101 ? 12.338 2.559 -5.625 1.00 91.12 101 SER A O 1
ATOM 790 N N . GLN A 1 102 ? 10.201 3.199 -5.417 1.00 88.94 102 GLN A N 1
ATOM 791 C CA . GLN A 1 102 ? 10.040 3.514 -6.834 1.00 88.94 102 GLN A CA 1
ATOM 792 C C . GLN A 1 102 ? 11.022 4.606 -7.298 1.00 88.94 102 GLN A C 1
ATOM 794 O O . GLN A 1 102 ? 11.605 4.479 -8.372 1.00 88.94 102 GLN A O 1
ATOM 799 N N . SER A 1 103 ? 11.255 5.633 -6.472 1.00 88.00 103 SER A N 1
ATOM 800 C CA . SER A 1 103 ? 12.220 6.702 -6.756 1.00 88.00 103 SER A CA 1
ATOM 801 C C . SER A 1 103 ? 13.663 6.187 -6.791 1.00 88.00 103 SER A C 1
ATOM 803 O O . SER A 1 103 ? 14.367 6.411 -7.770 1.00 88.00 103 SER A O 1
ATOM 805 N N . GLU A 1 104 ? 14.074 5.409 -5.783 1.00 91.12 104 GLU A N 1
ATOM 806 C CA . GLU A 1 104 ? 15.410 4.798 -5.705 1.00 91.12 104 GLU A CA 1
ATOM 807 C C . GLU A 1 104 ? 15.667 3.871 -6.910 1.00 91.12 104 GLU A C 1
ATOM 809 O O . GLU A 1 104 ? 16.762 3.848 -7.471 1.00 91.12 104 GLU A O 1
ATOM 814 N N . ALA A 1 105 ? 14.649 3.118 -7.342 1.00 86.75 105 ALA A N 1
ATOM 815 C CA . ALA A 1 105 ? 14.739 2.260 -8.521 1.00 86.75 105 ALA A CA 1
ATOM 816 C C . ALA A 1 105 ? 14.892 3.068 -9.823 1.00 86.75 105 ALA A C 1
ATOM 818 O O . ALA A 1 105 ? 15.668 2.677 -10.696 1.00 86.75 105 ALA A O 1
ATOM 819 N N . ALA A 1 106 ? 14.184 4.195 -9.950 1.00 85.38 106 ALA A N 1
ATOM 820 C CA . ALA A 1 106 ? 14.293 5.080 -11.108 1.00 85.38 106 ALA A CA 1
ATOM 821 C C . ALA A 1 106 ? 15.678 5.747 -11.196 1.00 85.38 106 ALA A C 1
ATOM 823 O O . ALA A 1 106 ? 16.282 5.770 -12.268 1.00 85.38 106 ALA A O 1
ATOM 824 N N . GLU A 1 107 ? 16.213 6.226 -10.072 1.00 88.44 107 GLU A N 1
ATOM 825 C CA . GLU A 1 107 ? 17.552 6.830 -9.990 1.00 88.44 107 GLU A CA 1
ATOM 826 C C . GLU A 1 107 ? 18.664 5.826 -10.339 1.00 88.44 107 GLU A C 1
ATOM 828 O O . GLU A 1 107 ? 19.591 6.141 -11.096 1.00 88.44 107 GLU A O 1
ATOM 833 N N . ALA A 1 108 ? 18.554 4.588 -9.845 1.00 83.12 108 ALA A N 1
ATOM 834 C CA . ALA A 1 108 ? 19.500 3.519 -10.160 1.00 83.12 108 ALA A CA 1
ATOM 835 C C . ALA A 1 108 ? 19.498 3.156 -11.657 1.00 83.12 108 ALA A C 1
ATOM 837 O O . ALA A 1 108 ? 20.561 2.912 -12.229 1.00 83.12 108 ALA A O 1
ATOM 838 N N . ALA A 1 109 ? 18.326 3.158 -12.301 1.00 79.69 109 ALA A N 1
ATOM 839 C CA . ALA A 1 109 ? 18.190 2.886 -13.732 1.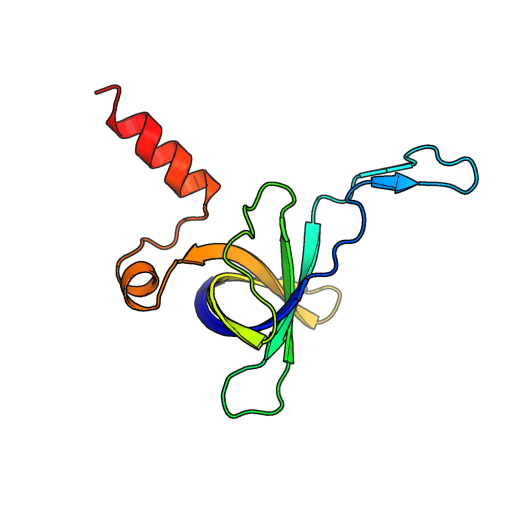00 79.69 109 ALA A CA 1
ATOM 840 C C . ALA A 1 109 ? 18.750 4.017 -14.613 1.00 79.69 109 ALA A C 1
ATOM 842 O O . ALA A 1 109 ? 19.285 3.757 -15.685 1.00 79.69 109 ALA A O 1
ATOM 843 N N . GLN A 1 110 ? 18.656 5.274 -14.172 1.00 75.94 110 GLN A N 1
ATOM 844 C CA . GLN A 1 110 ? 19.244 6.407 -14.898 1.00 75.94 110 GLN A CA 1
ATOM 845 C C . GLN A 1 110 ? 20.774 6.431 -14.784 1.00 75.94 110 GLN A C 1
ATOM 847 O O . GLN A 1 110 ? 21.464 6.763 -15.747 1.00 75.94 110 GLN A O 1
ATOM 852 N N . SER A 1 111 ? 21.313 6.029 -13.632 1.00 71.38 111 SER A N 1
ATOM 853 C CA . SER A 1 111 ? 22.760 6.031 -13.382 1.00 71.38 111 SER A CA 1
ATOM 854 C C . SER A 1 111 ? 23.512 4.943 -14.160 1.00 71.38 111 SER A C 1
ATOM 856 O O . SER A 1 111 ? 24.683 5.124 -14.482 1.00 71.38 111 SER A O 1
ATOM 858 N N . SER A 1 112 ? 22.860 3.827 -14.508 1.00 64.56 112 SER A N 1
ATOM 859 C CA . SER A 1 112 ? 23.466 2.738 -15.292 1.00 64.56 112 SER A CA 1
ATOM 860 C C . SER A 1 112 ? 23.525 3.002 -16.802 1.00 64.56 112 SER A C 1
ATOM 862 O O . SER A 1 112 ? 24.253 2.306 -17.503 1.00 64.56 112 SER A O 1
ATOM 864 N N . HIS A 1 113 ? 22.796 4.001 -17.310 1.00 58.38 113 HIS A N 1
ATOM 865 C CA . HIS A 1 113 ? 22.793 4.381 -18.730 1.00 58.38 113 HIS A CA 1
ATOM 866 C C . HIS A 1 113 ? 23.824 5.461 -19.097 1.00 58.38 113 HIS A C 1
ATOM 868 O O . HIS A 1 113 ? 24.000 5.751 -20.279 1.00 58.38 113 HIS A O 1
ATOM 874 N N . HIS A 1 114 ? 24.505 6.044 -18.108 1.00 52.44 114 HIS A N 1
ATOM 875 C CA . HIS A 1 114 ? 25.522 7.083 -18.302 1.00 52.44 114 HIS A CA 1
ATOM 876 C C . HIS A 1 114 ? 26.973 6.589 -18.136 1.00 52.44 114 HIS A C 1
ATOM 878 O O . HIS A 1 114 ? 27.882 7.419 -18.092 1.00 52.44 114 HIS A O 1
ATOM 884 N N . ALA A 1 115 ? 27.188 5.271 -18.055 1.00 46.94 115 ALA A N 1
ATOM 885 C CA . 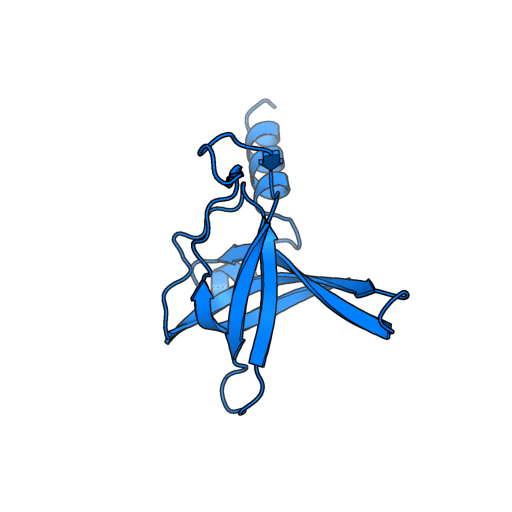ALA A 1 115 ? 28.505 4.638 -17.940 1.00 46.94 115 ALA A CA 1
ATOM 886 C C . ALA A 1 115 ? 29.012 4.088 -19.281 1.00 46.94 115 ALA A C 1
ATOM 888 O O . ALA A 1 115 ? 28.190 3.518 -20.034 1.00 46.94 115 ALA A O 1
#

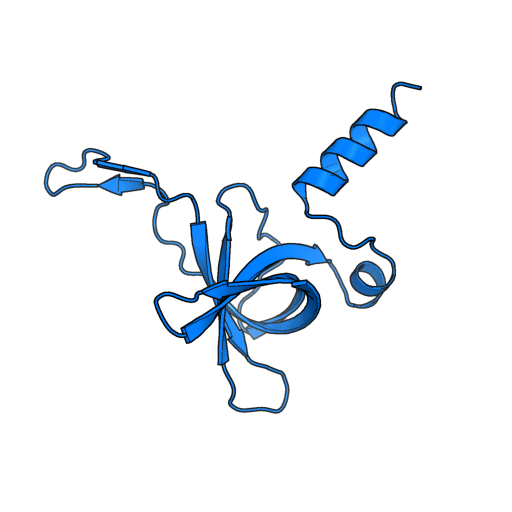Radius of gyration: 15.96 Å; chains: 1; bounding box: 42×46×39 Å

Sequence (115 aa):
MRAKLSAVCLGLEAKSFDKKDASGKVVEVIDYRRAKFSTRGTTETFVLSVPRDLDCSLLADYQDAHMLVEFRFDEKYGTFKGRLLNLFSDAKAMAAAPLLSQSEAAEAAQSSHHA

Organism: NCBI:txid2690837

Secondary structure (DSSP, 8-state):
-EEEEEEEEEEE----SEEE-TTS-EEEE-SEEEEEEE-TTSS-EEEEEEETTS--TT--TTSEEEEEEEEEEETTTTEEEEEEEEEESSHHHHHHS-S--HHHHHHHHHHTT--

Foldseek 3Di:
DKDKDKWAWADWPPDDLFDADPVRHGPDGHQWTKTKTHHPPDPDIDIATEGPPADPVLRDHRDMWTFIWDWDQDPVVRDIHIYTFHTDNDPVRSVPDDSHGPVRVVVVVVVVVVD

pLDDT: mean 89.37, std 8.68, range [46.94, 97.56]